Protein AF-A0A3M6TD81-F1 (afdb_monomer_lite)

Sequence (176 aa):
MEEHADAKWNLPGWRIEQKYSTDVLIGNWNEERRVFGRGDSHFGSTHRVDFKNYGKFLPDVTTRRKALQQHNVRPPTNYGLLKKLQQKWKNEAALEKLGTNVSTYNISFTQHPKELFTFQHHAIPKSLSCHFHPHNINKDLHLRGKQLSTAPEFPPTLAIPHNVPPNFPQSTILAI

Secondary structure (DSSP, 8-state):
-----SGGGGS-----PPP--TTS-STTHHHHH------------HHHHH----TT-PPPHHHHHHHHHHHHHSSTT--SHHHHHHHHHHHHHHHHTT-TT--HHHHH-----GGGS----PPPPGGG-TTS-SS--TT-TTTTT----PPPSS---PPPPTT--TT--GGGTT--

Organism: Pocillopora damicornis (NCBI:txid46731)

Structure (mmCIF, N/CA/C/O backbone):
data_AF-A0A3M6TD81-F1
#
_entry.id   AF-A0A3M6TD81-F1
#
loop_
_atom_site.group_PDB
_atom_site.id
_atom_site.type_symbol
_atom_site.label_atom_id
_atom_site.label_alt_id
_atom_site.label_comp_id
_atom_site.label_asym_id
_atom_site.label_entity_id
_atom_site.label_seq_id
_atom_site.pdbx_PDB_ins_code
_atom_site.Cartn_x
_atom_site.Cartn_y
_atom_site.Cartn_z
_atom_site.occupancy
_atom_site.B_iso_or_equiv
_atom_site.auth_seq_id
_atom_site.auth_comp_id
_atom_site.auth_asym_id
_atom_site.auth_atom_id
_atom_site.pdbx_PDB_model_num
ATOM 1 N N . MET A 1 1 ? 73.661 -4.216 -5.354 1.00 43.03 1 MET A N 1
ATOM 2 C CA . MET A 1 1 ? 73.334 -4.217 -6.792 1.00 43.03 1 MET A CA 1
ATOM 3 C C . MET A 1 1 ? 71.877 -4.626 -6.852 1.00 43.03 1 MET A C 1
ATOM 5 O O . MET A 1 1 ? 71.579 -5.799 -6.701 1.00 43.03 1 MET A O 1
ATOM 9 N N . GLU A 1 2 ? 70.991 -3.638 -6.801 1.00 54.28 2 GLU A N 1
ATOM 10 C CA . GLU A 1 2 ? 69.562 -3.843 -6.553 1.00 54.28 2 GLU A CA 1
ATOM 11 C C . GLU A 1 2 ? 68.878 -4.077 -7.906 1.00 54.28 2 GLU A C 1
ATOM 13 O O . GLU A 1 2 ? 68.859 -3.194 -8.764 1.00 54.28 2 GLU A O 1
ATOM 18 N N . GLU A 1 3 ? 68.446 -5.315 -8.152 1.00 59.91 3 GLU A N 1
ATOM 19 C CA . GLU A 1 3 ? 67.759 -5.707 -9.383 1.00 59.91 3 GLU A CA 1
ATOM 20 C C . GLU A 1 3 ? 66.364 -5.076 -9.427 1.00 59.91 3 GLU A C 1
ATOM 22 O O . GLU A 1 3 ? 65.426 -5.526 -8.774 1.00 59.91 3 GLU A O 1
ATOM 27 N N . HIS A 1 4 ? 66.203 -4.043 -10.249 1.00 61.12 4 HIS A N 1
ATOM 28 C CA . HIS A 1 4 ? 64.892 -3.525 -10.628 1.00 61.12 4 HIS A CA 1
ATOM 29 C C . HIS A 1 4 ? 64.323 -4.331 -11.807 1.00 61.12 4 HIS A C 1
ATOM 31 O O . HIS A 1 4 ? 64.249 -3.833 -12.931 1.00 61.12 4 HIS A O 1
ATOM 37 N N . ALA A 1 5 ? 63.919 -5.581 -11.566 1.00 58.31 5 ALA A N 1
ATOM 38 C CA . ALA A 1 5 ? 63.322 -6.440 -12.598 1.00 58.31 5 ALA A CA 1
ATOM 39 C C . ALA A 1 5 ? 61.890 -6.011 -13.004 1.00 58.31 5 ALA A C 1
ATOM 41 O O . ALA A 1 5 ? 61.429 -6.325 -14.102 1.00 58.31 5 ALA A O 1
ATOM 42 N N . ASP A 1 6 ? 61.208 -5.219 -12.168 1.00 60.41 6 ASP A N 1
ATOM 43 C CA . ASP A 1 6 ? 59.752 -5.040 -12.272 1.00 60.41 6 ASP A CA 1
ATOM 44 C C . ASP A 1 6 ? 59.298 -3.667 -12.795 1.00 60.41 6 ASP A C 1
ATOM 46 O O . ASP A 1 6 ? 58.109 -3.447 -13.037 1.00 60.41 6 ASP A O 1
ATOM 50 N N . ALA A 1 7 ? 60.226 -2.739 -13.053 1.00 60.03 7 ALA A N 1
ATOM 51 C CA . ALA A 1 7 ? 59.892 -1.403 -13.565 1.00 60.03 7 ALA A CA 1
ATOM 52 C C . ALA A 1 7 ? 59.297 -1.432 -14.988 1.00 60.03 7 ALA A C 1
ATOM 54 O O . ALA A 1 7 ? 58.550 -0.532 -15.374 1.00 60.03 7 ALA A O 1
ATOM 55 N N . LYS A 1 8 ? 59.579 -2.493 -15.757 1.00 59.75 8 LYS A N 1
ATOM 56 C CA . LYS A 1 8 ? 59.071 -2.710 -17.121 1.00 59.75 8 LYS A CA 1
ATOM 57 C C . LYS A 1 8 ? 57.542 -2.674 -17.200 1.00 59.75 8 LYS A C 1
ATOM 59 O O . LYS A 1 8 ? 56.999 -2.197 -18.193 1.00 59.75 8 LYS A O 1
ATOM 64 N N . TRP A 1 9 ? 56.853 -3.180 -16.179 1.00 59.38 9 TRP A N 1
ATOM 65 C CA . TRP A 1 9 ? 55.399 -3.358 -16.208 1.00 59.38 9 TRP A CA 1
ATOM 66 C C . TRP A 1 9 ? 54.613 -2.098 -15.822 1.00 59.38 9 TRP A C 1
ATOM 68 O O . TRP A 1 9 ? 53.411 -2.038 -16.073 1.00 59.38 9 TRP A O 1
ATOM 78 N N . ASN A 1 10 ? 55.292 -1.083 -15.276 1.00 65.62 10 ASN A N 1
ATOM 79 C CA . ASN A 1 10 ? 54.677 0.147 -14.767 1.00 65.62 10 ASN A CA 1
ATOM 80 C C . ASN A 1 10 ? 54.987 1.396 -15.614 1.00 65.62 10 ASN A C 1
ATOM 82 O O . ASN A 1 10 ? 54.567 2.497 -15.261 1.00 65.62 10 ASN A O 1
ATOM 86 N N . LEU A 1 11 ? 55.705 1.251 -16.731 1.00 68.81 11 LEU A N 1
ATOM 87 C CA . LEU A 1 11 ? 55.990 2.353 -17.652 1.00 68.81 11 LEU A CA 1
ATOM 88 C C . LEU A 1 11 ? 54.847 2.495 -18.675 1.00 68.81 11 LEU A C 1
ATOM 90 O O . LEU A 1 11 ? 54.435 1.490 -19.261 1.00 68.81 11 LEU A O 1
ATOM 94 N N . PRO A 1 12 ? 54.341 3.715 -18.947 1.00 61.88 12 PRO A N 1
ATOM 95 C CA . PRO A 1 12 ? 53.358 3.950 -20.001 1.00 61.88 12 PRO A CA 1
ATOM 96 C C . PRO A 1 12 ? 54.037 3.825 -21.376 1.00 61.88 12 PRO A C 1
ATOM 98 O O . PRO A 1 12 ? 54.408 4.811 -22.006 1.00 61.88 12 PRO A O 1
ATOM 101 N N . GLY A 1 13 ? 54.254 2.587 -21.818 1.00 62.34 13 GLY A N 1
ATOM 102 C CA . GLY A 1 13 ? 54.813 2.239 -23.122 1.00 62.34 13 GLY A CA 1
ATOM 103 C C . GLY A 1 13 ? 53.756 1.654 -24.055 1.00 62.34 13 GLY A C 1
ATOM 104 O O . GLY A 1 13 ? 52.758 1.080 -23.613 1.00 62.34 13 GLY A O 1
ATOM 105 N N . TRP A 1 14 ? 53.973 1.780 -25.365 1.00 61.53 14 TRP A N 1
ATOM 106 C CA . TRP A 1 14 ? 53.170 1.079 -26.367 1.00 61.53 14 TRP A CA 1
ATOM 107 C C . TRP A 1 14 ? 53.283 -0.432 -26.113 1.00 61.53 14 TRP A C 1
ATOM 109 O O . TRP A 1 14 ? 54.362 -1.004 -26.254 1.00 61.53 14 TRP A O 1
ATOM 119 N N . ARG A 1 15 ? 52.193 -1.088 -25.690 1.00 63.69 15 ARG A N 1
ATOM 120 C CA . ARG A 1 15 ? 52.176 -2.545 -25.494 1.00 63.69 15 ARG A CA 1
ATOM 121 C C . ARG A 1 15 ? 52.206 -3.234 -26.857 1.00 63.69 15 ARG A C 1
ATOM 123 O O . ARG A 1 15 ? 51.197 -3.275 -27.556 1.00 63.69 15 ARG A O 1
ATOM 130 N N . ILE A 1 16 ? 53.366 -3.760 -27.238 1.00 67.81 16 ILE A N 1
ATOM 131 C CA . ILE A 1 16 ? 53.567 -4.536 -28.471 1.00 67.81 16 ILE A CA 1
ATOM 132 C C . ILE A 1 16 ? 53.272 -6.012 -28.169 1.00 67.81 16 ILE A C 1
ATOM 134 O O . ILE A 1 16 ? 54.156 -6.864 -28.192 1.00 67.81 16 ILE A O 1
ATOM 138 N N . GLU A 1 17 ? 52.030 -6.313 -27.803 1.00 71.69 17 GLU A N 1
ATOM 139 C CA . GLU A 1 17 ? 51.575 -7.695 -27.650 1.00 71.69 17 GLU A CA 1
ATOM 140 C C . GLU A 1 17 ? 51.020 -8.194 -28.990 1.00 71.69 17 GLU A C 1
ATOM 142 O O . GLU A 1 17 ? 50.341 -7.460 -29.714 1.00 71.69 17 GLU A O 1
ATOM 147 N N . GLN A 1 18 ? 51.328 -9.443 -29.342 1.00 78.94 18 GLN A N 1
ATOM 148 C CA . GLN A 1 18 ? 50.742 -10.087 -30.515 1.00 78.94 18 GLN A CA 1
ATOM 149 C C . GLN A 1 18 ? 49.232 -10.228 -30.296 1.00 78.94 18 GLN A C 1
ATOM 151 O O . GLN A 1 18 ? 48.796 -10.842 -29.324 1.00 78.94 18 GLN A O 1
ATOM 156 N N . LYS A 1 19 ? 48.435 -9.646 -31.196 1.00 79.19 19 LYS A N 1
ATOM 157 C CA . LYS A 1 19 ? 46.977 -9.791 -31.187 1.00 79.19 19 LYS A CA 1
ATOM 158 C C . LYS A 1 19 ? 46.588 -11.018 -31.997 1.00 79.19 19 LYS A C 1
ATOM 160 O O . LYS A 1 19 ? 47.028 -11.176 -33.134 1.00 79.19 19 LYS A O 1
ATOM 165 N N . TYR A 1 20 ? 45.745 -11.852 -31.410 1.00 83.12 20 TYR A N 1
ATOM 166 C CA . TYR A 1 20 ? 45.228 -13.069 -32.024 1.00 83.12 20 TYR A CA 1
ATOM 167 C C . TYR A 1 20 ? 43.729 -12.915 -32.320 1.00 83.12 20 TYR A C 1
ATOM 169 O O . TYR A 1 20 ? 43.077 -12.031 -31.769 1.00 83.12 20 TYR A O 1
ATOM 177 N N . SER A 1 21 ? 43.185 -13.748 -33.213 1.00 83.25 21 SER A N 1
ATOM 178 C CA . SER A 1 21 ? 41.730 -13.822 -33.433 1.00 83.25 21 SER A CA 1
ATOM 179 C C . SER A 1 21 ? 41.022 -14.300 -32.161 1.00 83.25 21 SER A C 1
ATOM 181 O O . SER A 1 21 ? 41.587 -15.104 -31.421 1.00 83.25 21 SER A O 1
ATOM 183 N N . THR A 1 22 ? 39.764 -13.897 -31.953 1.00 81.56 22 THR A N 1
ATOM 184 C CA . THR A 1 22 ? 38.920 -14.369 -30.836 1.00 81.56 22 THR A CA 1
ATOM 185 C C . THR A 1 22 ? 38.646 -15.876 -30.881 1.00 81.56 22 THR A C 1
ATOM 187 O O . THR A 1 22 ? 38.198 -16.456 -29.890 1.00 81.56 22 THR A O 1
ATOM 190 N N . ASP A 1 23 ? 38.936 -16.526 -32.013 1.00 85.00 23 ASP A N 1
ATOM 191 C CA . ASP A 1 23 ? 38.901 -17.983 -32.170 1.00 85.00 23 ASP A CA 1
ATOM 192 C C . ASP A 1 23 ? 40.069 -18.712 -31.523 1.00 85.00 23 ASP A C 1
ATOM 194 O O . ASP A 1 23 ? 39.959 -19.892 -31.183 1.00 85.00 23 ASP A O 1
ATOM 198 N N . VAL A 1 24 ? 41.169 -18.003 -31.300 1.00 87.50 24 VAL A N 1
ATOM 199 C CA . VAL A 1 24 ? 42.332 -18.533 -30.607 1.00 87.50 24 VAL A CA 1
ATOM 200 C C . VAL A 1 24 ? 42.106 -18.354 -29.109 1.00 87.50 24 VAL A C 1
ATOM 202 O O . VAL A 1 24 ? 41.902 -17.242 -28.630 1.00 87.50 24 VAL A O 1
ATOM 205 N N . LEU A 1 25 ? 42.150 -19.455 -28.356 1.00 87.44 25 LEU A N 1
ATOM 206 C CA . LEU A 1 25 ? 41.851 -19.491 -26.918 1.00 87.44 25 LEU A CA 1
ATOM 207 C C . LEU A 1 25 ? 43.015 -18.953 -26.063 1.00 87.44 25 LEU A C 1
ATOM 209 O O . LEU A 1 25 ? 43.489 -19.616 -25.141 1.00 87.44 25 LEU A O 1
ATOM 213 N N . ILE A 1 26 ? 43.514 -17.767 -26.403 1.00 83.81 26 ILE A N 1
ATOM 214 C CA . ILE A 1 26 ? 44.668 -17.111 -25.785 1.00 83.81 26 ILE A CA 1
ATOM 215 C C . ILE A 1 26 ? 44.260 -15.695 -25.370 1.00 83.81 26 ILE A C 1
ATOM 217 O O . ILE A 1 26 ? 43.490 -15.030 -26.059 1.00 83.81 26 ILE A O 1
ATOM 221 N N . GLY A 1 27 ? 44.770 -15.223 -24.232 1.00 84.81 27 GLY A N 1
ATOM 222 C CA . GLY A 1 27 ? 44.451 -13.888 -23.724 1.00 84.81 27 GLY A CA 1
ATOM 223 C C . GLY A 1 27 ? 42.976 -13.751 -23.336 1.00 84.81 27 GLY A C 1
ATOM 224 O O . GLY A 1 27 ? 42.404 -14.664 -22.740 1.00 84.81 27 GLY A O 1
ATOM 225 N N . ASN A 1 28 ? 42.356 -12.617 -23.680 1.00 83.44 28 ASN A N 1
ATOM 226 C CA . ASN A 1 28 ? 41.002 -12.256 -23.241 1.00 83.44 28 ASN A CA 1
ATOM 227 C C . ASN A 1 28 ? 39.862 -12.781 -24.145 1.00 83.44 28 ASN A C 1
ATOM 229 O O . ASN A 1 28 ? 38.763 -12.223 -24.180 1.00 83.44 28 ASN A O 1
ATOM 233 N N . TRP A 1 29 ? 40.113 -13.866 -24.884 1.00 86.25 29 TRP A N 1
ATOM 234 C CA . TRP A 1 29 ? 39.229 -14.390 -25.935 1.00 86.25 29 TRP A CA 1
ATOM 235 C C . TRP A 1 29 ? 37.765 -14.593 -25.495 1.00 86.25 29 TRP A C 1
ATOM 237 O O . TRP A 1 29 ? 36.833 -14.374 -26.270 1.00 86.25 29 TRP A O 1
ATOM 247 N N . ASN A 1 30 ? 37.537 -15.015 -24.246 1.00 82.31 30 ASN A N 1
ATOM 248 C CA . ASN A 1 30 ? 36.199 -15.303 -23.727 1.00 82.31 30 ASN A CA 1
ATOM 249 C C . ASN A 1 30 ? 35.403 -14.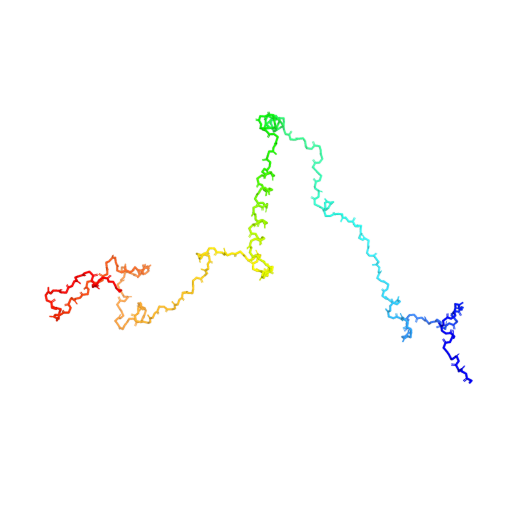023 -23.425 1.00 82.31 30 ASN A C 1
ATOM 251 O O . ASN A 1 30 ? 34.196 -13.993 -23.655 1.00 82.31 30 ASN A O 1
ATOM 255 N N . GLU A 1 31 ? 36.045 -12.961 -22.933 1.00 81.62 31 GLU A N 1
ATOM 256 C CA . GLU A 1 31 ? 35.366 -11.678 -22.706 1.00 81.62 31 GLU A CA 1
ATOM 257 C C . GLU A 1 31 ? 35.109 -10.943 -24.022 1.00 81.62 31 GLU A C 1
ATOM 259 O O . GLU A 1 31 ? 34.022 -10.400 -24.211 1.00 81.62 31 GLU A O 1
ATOM 264 N N . GLU A 1 32 ? 36.051 -11.002 -24.968 1.00 82.38 32 GLU A N 1
ATOM 265 C CA . GLU A 1 32 ? 35.902 -10.402 -26.303 1.00 82.38 32 GLU A CA 1
ATOM 266 C C . GLU A 1 32 ? 34.736 -11.011 -27.100 1.00 82.38 32 GLU A C 1
ATOM 268 O O . GLU A 1 32 ? 34.114 -10.336 -27.918 1.00 82.38 32 GLU A O 1
ATOM 273 N N . ARG A 1 33 ? 34.379 -12.272 -26.826 1.00 84.00 33 ARG A N 1
ATOM 274 C CA . ARG A 1 33 ? 33.177 -12.919 -27.380 1.00 84.00 33 ARG A CA 1
ATOM 275 C C . ARG A 1 33 ? 31.893 -12.564 -26.635 1.00 84.00 33 ARG A C 1
ATOM 277 O O . ARG A 1 33 ? 30.808 -12.657 -27.202 1.00 84.00 33 ARG A O 1
ATOM 284 N N . ARG A 1 34 ? 31.994 -12.146 -25.373 1.00 78.69 34 ARG A N 1
ATOM 285 C CA . ARG A 1 34 ? 30.865 -11.757 -24.513 1.00 78.69 34 ARG A CA 1
ATOM 286 C C . ARG A 1 34 ? 30.520 -10.275 -24.654 1.00 78.69 34 ARG A C 1
ATOM 288 O O . ARG A 1 34 ? 30.100 -9.639 -23.688 1.00 78.69 34 ARG A O 1
ATOM 295 N N . VAL A 1 35 ? 30.642 -9.713 -25.858 1.00 73.31 35 VAL A N 1
ATOM 296 C CA . VAL A 1 35 ? 30.063 -8.400 -26.158 1.00 73.31 35 VAL A CA 1
ATOM 297 C C . VAL A 1 35 ? 28.549 -8.574 -26.188 1.00 73.31 35 VAL A C 1
ATOM 299 O O . VAL A 1 35 ? 27.945 -8.883 -27.213 1.00 73.31 35 VAL A O 1
ATOM 302 N N . PHE A 1 36 ? 27.927 -8.434 -25.021 1.00 70.06 36 PHE A N 1
ATOM 303 C CA . PHE A 1 36 ? 26.480 -8.427 -24.908 1.00 70.06 36 PHE A CA 1
ATOM 304 C C . PHE A 1 36 ? 25.956 -7.270 -25.753 1.00 70.06 36 PHE A C 1
ATOM 306 O O . PHE A 1 36 ? 26.287 -6.107 -25.505 1.00 70.06 36 PHE A O 1
ATOM 313 N N . GLY A 1 37 ? 25.133 -7.581 -26.755 1.00 72.94 37 GLY A N 1
ATOM 314 C CA . GLY A 1 37 ? 24.335 -6.560 -27.413 1.00 72.94 37 GLY A CA 1
ATOM 315 C C . GLY A 1 37 ? 23.526 -5.865 -26.328 1.00 72.94 37 GLY A C 1
ATOM 316 O O . GLY A 1 37 ? 22.683 -6.497 -25.690 1.00 72.94 37 GLY A O 1
ATOM 317 N N . ARG A 1 38 ? 23.821 -4.588 -26.055 1.00 70.69 38 ARG A N 1
ATOM 318 C CA . ARG A 1 38 ? 22.948 -3.785 -25.200 1.00 70.69 38 ARG A CA 1
ATOM 319 C C . ARG A 1 38 ? 21.580 -3.826 -25.866 1.00 70.69 38 ARG A C 1
ATOM 321 O O . ARG A 1 38 ? 21.446 -3.364 -26.995 1.00 70.69 38 ARG A O 1
ATOM 328 N N . GLY A 1 39 ? 20.614 -4.467 -25.211 1.00 69.06 39 GLY A N 1
ATOM 329 C CA . GLY A 1 39 ? 19.256 -4.538 -25.729 1.00 69.06 39 GLY A CA 1
ATOM 330 C C . GLY A 1 39 ? 18.729 -3.128 -25.974 1.00 69.06 39 GLY A C 1
ATOM 331 O O . GLY A 1 39 ? 19.115 -2.192 -25.272 1.00 69.06 39 GLY A O 1
ATOM 332 N N . ASP A 1 40 ? 17.832 -2.977 -26.945 1.00 71.12 40 ASP A N 1
ATOM 333 C CA . ASP A 1 40 ? 17.131 -1.716 -27.216 1.00 71.12 40 ASP A CA 1
ATOM 334 C C . ASP A 1 40 ? 16.061 -1.436 -26.138 1.00 71.12 40 ASP A C 1
ATOM 336 O O . ASP A 1 40 ? 14.889 -1.170 -26.406 1.00 71.12 40 ASP A O 1
ATOM 340 N N . SER A 1 41 ? 16.434 -1.583 -24.862 1.00 67.94 41 SER A N 1
ATOM 341 C CA . SER A 1 41 ? 15.549 -1.273 -23.752 1.00 67.94 41 SER A CA 1
ATOM 342 C C . SER A 1 41 ? 15.537 0.237 -23.562 1.00 67.94 41 SER A C 1
ATOM 344 O O . SER A 1 41 ? 16.382 0.810 -22.872 1.00 67.94 41 SER A O 1
ATOM 346 N N . HIS A 1 42 ? 14.552 0.893 -24.162 1.00 69.62 42 HIS A N 1
ATOM 347 C CA . HIS A 1 42 ? 14.221 2.264 -23.815 1.00 69.62 42 HIS A CA 1
ATOM 348 C C . HIS A 1 42 ? 13.768 2.305 -22.353 1.00 69.62 42 HIS A C 1
ATOM 350 O O . HIS A 1 42 ? 12.646 1.900 -22.043 1.00 69.62 42 HIS A O 1
ATOM 356 N N . PHE A 1 43 ? 14.636 2.787 -21.458 1.00 70.56 43 PHE A N 1
ATOM 357 C CA . PHE A 1 43 ? 14.352 2.952 -20.032 1.00 70.56 43 PHE A CA 1
ATOM 358 C C . PHE A 1 43 ? 13.036 3.723 -19.841 1.00 70.56 43 PHE A C 1
ATOM 360 O O . PHE A 1 43 ? 12.955 4.940 -20.006 1.00 70.56 43 PHE A O 1
ATOM 367 N N . GLY A 1 44 ? 11.952 3.001 -19.568 1.00 73.44 44 GLY A N 1
ATOM 368 C CA . GLY A 1 44 ? 10.674 3.575 -19.178 1.00 73.44 44 GLY A CA 1
ATOM 369 C C . GLY A 1 44 ? 10.605 3.656 -17.667 1.00 73.44 44 GLY A C 1
ATOM 370 O O . GLY A 1 44 ? 10.959 2.699 -16.986 1.00 73.44 44 GLY A O 1
ATOM 371 N N . SER A 1 45 ? 10.129 4.779 -17.130 1.00 83.06 45 SER A N 1
ATOM 372 C CA . SER A 1 45 ? 9.665 4.780 -15.747 1.00 83.06 45 SER A CA 1
ATOM 373 C C . SER A 1 45 ? 8.465 3.840 -15.625 1.00 83.06 45 SER A C 1
ATOM 375 O O . SER A 1 45 ? 7.681 3.704 -16.568 1.00 83.06 45 SER A O 1
ATOM 377 N N . THR A 1 46 ? 8.288 3.225 -14.457 1.00 81.50 46 THR A N 1
ATOM 378 C CA . THR A 1 46 ? 7.080 2.444 -14.137 1.00 81.50 46 THR A CA 1
ATOM 379 C C . THR A 1 46 ? 5.818 3.264 -14.396 1.00 81.50 46 THR A C 1
ATOM 381 O O . THR A 1 46 ? 4.902 2.797 -15.059 1.00 81.50 46 THR A O 1
ATOM 384 N N . HIS A 1 47 ? 5.850 4.555 -14.052 1.00 84.06 47 HIS A N 1
ATOM 385 C CA . HIS A 1 47 ? 4.787 5.504 -14.377 1.00 84.06 47 HIS A CA 1
ATOM 386 C C . HIS A 1 47 ? 4.420 5.532 -15.868 1.00 84.06 47 HIS A C 1
ATOM 388 O O . HIS A 1 47 ? 3.242 5.606 -16.192 1.00 84.06 47 HIS A O 1
ATOM 394 N N . ARG A 1 48 ? 5.392 5.456 -16.788 1.00 80.06 48 ARG A N 1
ATOM 395 C CA . ARG A 1 48 ? 5.119 5.461 -18.235 1.00 80.06 48 ARG A CA 1
ATOM 396 C C . ARG A 1 48 ? 4.446 4.171 -18.710 1.00 80.06 48 ARG A C 1
ATOM 398 O O . ARG A 1 48 ? 3.695 4.222 -19.678 1.00 80.06 48 ARG A O 1
ATOM 405 N N . VAL A 1 49 ? 4.722 3.046 -18.053 1.00 80.38 49 VAL A N 1
ATOM 406 C CA . VAL A 1 49 ? 4.086 1.748 -18.335 1.00 80.38 49 VAL A CA 1
ATOM 407 C C . VAL A 1 49 ? 2.666 1.709 -17.764 1.00 80.38 49 VAL A C 1
ATOM 409 O O . VAL A 1 49 ? 1.745 1.253 -18.437 1.00 80.38 49 VAL A O 1
ATOM 412 N N . ASP A 1 50 ? 2.481 2.244 -16.556 1.00 86.25 50 ASP A N 1
ATOM 413 C CA . ASP A 1 50 ? 1.207 2.210 -15.832 1.00 86.25 50 ASP A CA 1
ATOM 414 C C . ASP A 1 50 ? 0.223 3.298 -16.293 1.00 86.25 50 ASP A C 1
ATOM 416 O O . ASP A 1 50 ? -0.996 3.173 -16.129 1.00 86.25 50 ASP A O 1
ATOM 420 N N . PHE A 1 51 ? 0.729 4.399 -16.855 1.00 86.44 51 PHE A N 1
ATOM 421 C CA . PHE A 1 51 ? -0.097 5.524 -17.271 1.00 86.44 51 PHE A CA 1
ATOM 422 C C . PHE A 1 51 ? -0.941 5.177 -18.499 1.00 86.44 51 PHE A C 1
ATOM 424 O O . PHE A 1 51 ? -0.452 5.045 -19.621 1.00 86.44 51 PHE A O 1
ATOM 431 N N . LYS A 1 52 ? -2.258 5.121 -18.295 1.00 84.19 52 LYS A N 1
ATOM 432 C CA . LYS A 1 52 ? -3.240 4.965 -19.366 1.00 84.19 52 LYS A CA 1
ATOM 433 C C . LYS A 1 52 ? -3.822 6.330 -19.727 1.00 84.19 52 LYS A C 1
ATOM 435 O O . LYS A 1 52 ? -4.540 6.935 -18.935 1.00 84.19 52 LYS A O 1
ATOM 440 N N . ASN A 1 53 ? -3.498 6.829 -20.920 1.00 82.69 53 ASN A N 1
ATOM 441 C CA . ASN A 1 53 ? -4.021 8.107 -21.398 1.00 82.69 53 ASN A CA 1
ATOM 442 C C . ASN A 1 53 ? -5.491 7.956 -21.823 1.00 82.69 53 ASN A C 1
ATOM 444 O O . ASN A 1 53 ? -5.782 7.338 -22.844 1.00 82.69 53 ASN A O 1
ATOM 448 N N . TYR A 1 54 ? -6.412 8.549 -21.065 1.00 81.31 54 TYR A N 1
ATOM 449 C CA . TYR A 1 54 ? -7.847 8.560 -21.380 1.00 81.31 54 TYR A CA 1
ATOM 450 C C . TYR A 1 54 ? -8.263 9.726 -22.303 1.00 81.31 54 TYR A C 1
ATOM 452 O O . TYR A 1 54 ? -9.453 9.957 -22.526 1.00 81.31 54 TYR A O 1
ATOM 460 N N . GLY A 1 55 ? -7.300 10.468 -22.862 1.00 84.50 55 GLY A N 1
ATOM 461 C CA . GLY A 1 55 ? -7.544 11.550 -23.813 1.00 84.50 55 GLY A CA 1
ATOM 462 C C . GLY A 1 55 ? -8.316 12.720 -23.197 1.00 84.50 55 GLY A C 1
ATOM 463 O O . GLY A 1 55 ? -8.054 13.134 -22.071 1.00 84.50 55 GLY A O 1
ATOM 464 N N . LYS A 1 56 ? -9.288 13.265 -23.940 1.00 79.44 56 LYS A N 1
ATOM 465 C CA . LYS A 1 56 ? -10.144 14.387 -23.505 1.00 79.44 56 LYS A CA 1
ATOM 466 C C . LYS A 1 56 ? -11.380 13.916 -22.724 1.00 79.44 56 LYS A C 1
ATOM 468 O O . LYS A 1 56 ? -12.448 14.512 -22.859 1.00 79.44 56 LYS A O 1
ATOM 473 N N . PHE A 1 57 ? -11.275 12.837 -21.946 1.00 78.88 57 PHE A N 1
ATOM 474 C CA . PHE A 1 57 ? -12.378 12.419 -21.084 1.00 78.88 57 PHE A CA 1
ATOM 475 C C . PHE A 1 57 ? -12.541 13.429 -19.946 1.00 78.88 57 PHE A C 1
ATOM 477 O O . PHE A 1 57 ? -11.827 13.403 -18.944 1.00 78.88 57 PHE A O 1
ATOM 484 N N . LEU A 1 58 ? -13.483 14.351 -20.120 1.00 77.44 58 LEU A N 1
ATOM 485 C CA . LEU A 1 58 ? -13.940 15.200 -19.037 1.00 77.44 58 LEU A CA 1
ATOM 486 C C . LEU A 1 58 ? -15.017 14.426 -18.268 1.00 77.44 58 LEU A C 1
ATOM 488 O O . LEU A 1 58 ? -15.978 13.970 -18.889 1.00 77.44 58 LEU A O 1
ATOM 492 N N . PRO A 1 59 ? -14.909 14.295 -16.933 1.00 79.81 59 PRO A N 1
ATOM 493 C CA . PRO A 1 59 ? -16.004 13.747 -16.144 1.00 79.81 59 PRO A CA 1
ATOM 494 C C . PRO A 1 59 ? -17.259 14.593 -16.382 1.00 79.81 59 PRO A C 1
ATOM 496 O O . PRO A 1 59 ? -17.150 15.812 -16.561 1.00 79.81 59 PRO A O 1
ATOM 499 N N . ASP A 1 60 ? -18.433 13.960 -16.382 1.00 86.94 60 ASP A N 1
ATOM 500 C CA . ASP A 1 60 ? -19.715 14.631 -16.630 1.00 86.94 60 ASP A CA 1
ATOM 501 C C . ASP A 1 60 ? -19.907 15.878 -15.736 1.00 86.94 60 ASP A C 1
ATOM 503 O O . ASP A 1 60 ? -19.361 15.981 -14.631 1.00 86.94 60 ASP A O 1
ATOM 507 N N . VAL A 1 61 ? -20.682 16.853 -16.221 1.00 84.25 61 VAL A N 1
ATOM 508 C CA . VAL A 1 61 ? -20.988 18.118 -15.536 1.00 84.25 61 VAL A CA 1
ATOM 509 C C . VAL A 1 61 ? -21.512 17.860 -14.123 1.00 84.25 61 VAL A C 1
ATOM 511 O O . VAL A 1 61 ? -21.125 18.566 -13.188 1.00 84.25 61 VAL A O 1
ATOM 514 N N . THR A 1 62 ? -22.333 16.821 -13.945 1.00 87.75 62 THR A N 1
ATOM 515 C CA . THR A 1 62 ? -22.864 16.424 -12.634 1.00 87.75 62 THR A CA 1
ATOM 516 C C . THR A 1 62 ? -21.753 15.993 -11.672 1.00 87.75 62 THR A C 1
ATOM 518 O O . THR A 1 62 ? -21.689 16.485 -10.542 1.00 87.75 62 THR A O 1
ATOM 521 N N . THR A 1 63 ? -20.829 15.148 -12.128 1.00 84.94 63 THR A N 1
ATOM 522 C CA . THR A 1 63 ? -19.649 14.695 -11.377 1.00 84.94 63 THR A CA 1
ATOM 523 C C . THR A 1 63 ? -18.754 15.867 -10.991 1.00 84.94 63 THR A C 1
ATOM 525 O O . THR A 1 63 ? -18.337 15.980 -9.837 1.00 84.94 63 THR A O 1
ATOM 528 N N . ARG A 1 64 ? -18.519 16.794 -11.924 1.00 83.31 64 ARG A N 1
ATOM 529 C CA . ARG A 1 64 ? -17.686 17.986 -11.703 1.00 83.31 64 ARG A CA 1
ATOM 530 C C . ARG A 1 64 ? -18.294 18.921 -10.657 1.00 83.31 64 ARG A C 1
ATOM 532 O O . ARG A 1 64 ? -17.596 19.382 -9.757 1.00 83.31 64 ARG A O 1
ATOM 539 N N . ARG A 1 65 ? -19.610 19.153 -10.731 1.00 83.25 65 ARG A N 1
ATOM 540 C CA . ARG A 1 65 ? -20.350 19.995 -9.778 1.00 83.25 65 ARG A CA 1
ATOM 541 C C . ARG A 1 65 ? -20.379 19.377 -8.382 1.00 83.25 65 ARG A C 1
ATOM 543 O O . ARG A 1 65 ? -20.160 20.092 -7.410 1.00 83.25 65 ARG A O 1
ATOM 550 N N . LYS A 1 66 ? -20.575 18.056 -8.285 1.00 81.06 66 LYS A N 1
ATOM 551 C CA . LYS A 1 66 ? -20.477 17.314 -7.018 1.00 81.06 66 LYS A CA 1
ATOM 552 C C . LYS A 1 66 ? -19.074 17.416 -6.420 1.00 81.06 66 LYS A C 1
ATOM 554 O O . LYS A 1 66 ? -18.962 17.711 -5.239 1.00 81.06 66 LYS A O 1
ATOM 559 N N . ALA A 1 67 ? -18.016 17.235 -7.212 1.00 76.81 67 ALA A N 1
ATOM 560 C CA . ALA A 1 67 ? -16.637 17.370 -6.737 1.00 76.81 67 ALA A CA 1
ATOM 561 C C . ALA A 1 67 ? -16.336 18.790 -6.224 1.00 76.81 67 ALA A C 1
ATOM 563 O O . ALA A 1 67 ? -15.753 18.940 -5.154 1.00 76.81 67 ALA A O 1
ATOM 564 N N . LEU A 1 68 ? -16.802 19.825 -6.932 1.00 77.50 68 LEU A N 1
ATOM 565 C CA . LEU A 1 68 ? -16.651 21.223 -6.519 1.00 77.50 68 LEU A CA 1
ATOM 566 C C . LEU A 1 68 ? -17.435 21.537 -5.233 1.00 77.50 68 LEU A C 1
ATOM 568 O O . LEU A 1 68 ? -16.921 22.198 -4.339 1.00 77.50 68 LEU A O 1
ATOM 572 N N . GLN A 1 69 ? -18.666 21.032 -5.108 1.00 74.00 69 GLN A N 1
ATOM 573 C CA . GLN A 1 69 ? -19.456 21.153 -3.878 1.00 74.00 69 GLN A CA 1
ATOM 574 C C . GLN A 1 69 ? -18.782 20.422 -2.714 1.00 74.00 69 GLN A C 1
ATOM 576 O O . GLN A 1 69 ? -18.686 20.976 -1.628 1.00 74.00 69 GLN A O 1
ATOM 581 N N . GLN A 1 70 ? -18.255 19.216 -2.935 1.00 64.00 70 GLN A N 1
ATOM 582 C CA . GLN A 1 70 ? -17.485 18.488 -1.923 1.00 64.00 70 GLN A CA 1
ATOM 583 C C . GLN A 1 70 ? -16.228 19.259 -1.506 1.00 64.00 70 GLN A C 1
ATOM 585 O O . GLN A 1 70 ? -15.935 19.312 -0.319 1.00 64.00 70 GLN A O 1
ATOM 590 N N . HIS A 1 71 ? -15.523 19.880 -2.452 1.00 66.06 71 HIS A N 1
ATOM 591 C CA . HIS A 1 71 ? -14.336 20.694 -2.193 1.00 66.06 71 HIS A CA 1
ATOM 592 C C . HIS A 1 71 ? -14.653 21.981 -1.417 1.00 66.06 71 HIS A C 1
ATOM 594 O O . HIS A 1 71 ? -13.912 22.344 -0.513 1.00 66.06 71 HIS A O 1
ATOM 600 N N . ASN A 1 72 ? -15.752 22.660 -1.752 1.00 63.34 72 ASN A N 1
ATOM 601 C CA . ASN A 1 72 ? -16.107 23.949 -1.154 1.00 63.34 72 ASN A CA 1
ATOM 602 C C . ASN A 1 72 ? -16.867 23.810 0.176 1.00 63.34 72 ASN A C 1
ATOM 604 O O . ASN A 1 72 ? -16.842 24.729 0.987 1.00 63.34 72 ASN A O 1
ATOM 608 N N . VAL A 1 73 ? -17.563 22.688 0.395 1.00 65.12 73 VAL A N 1
ATOM 609 C CA . VAL A 1 73 ? -18.343 22.424 1.619 1.00 65.12 73 VAL A CA 1
ATOM 610 C C . VAL A 1 73 ? -17.523 21.659 2.662 1.00 65.12 73 VAL A C 1
ATOM 612 O O . VAL A 1 73 ? -17.783 21.793 3.857 1.00 65.12 73 VAL A O 1
ATOM 615 N N . ARG A 1 74 ? -16.522 20.863 2.259 1.00 56.75 74 ARG A N 1
ATOM 616 C CA . ARG A 1 74 ? -15.612 20.219 3.218 1.00 56.75 74 ARG A CA 1
ATOM 617 C C . ARG A 1 74 ? -14.409 21.121 3.502 1.00 56.75 74 ARG A C 1
ATOM 619 O O . ARG A 1 74 ? -13.870 21.713 2.573 1.00 56.75 74 ARG A O 1
ATOM 626 N N . PRO A 1 75 ? -13.924 21.173 4.757 1.00 62.94 75 PRO A N 1
ATOM 627 C CA . PRO A 1 75 ? -12.605 21.725 5.036 1.00 62.94 75 PRO A CA 1
ATOM 628 C C . PRO A 1 75 ? -11.566 21.045 4.126 1.00 62.94 75 PRO A C 1
ATOM 630 O O . PRO A 1 75 ? -11.739 19.850 3.840 1.00 62.94 75 PRO A O 1
ATOM 633 N N . PRO A 1 76 ? -10.520 21.776 3.679 1.00 60.31 76 PRO A N 1
ATOM 634 C CA . PRO A 1 76 ? -9.547 21.320 2.685 1.00 60.31 76 PRO A CA 1
ATOM 635 C C . PRO A 1 76 ? -9.170 19.880 2.976 1.00 60.31 76 PRO A C 1
ATOM 637 O O . PRO A 1 76 ? -8.747 19.581 4.094 1.00 60.31 76 PRO A O 1
ATOM 640 N N . THR A 1 77 ? -9.460 19.006 2.005 1.00 60.25 77 THR A N 1
ATOM 641 C CA . THR A 1 77 ? -9.599 17.553 2.161 1.00 60.25 77 THR A CA 1
ATOM 642 C C . THR A 1 77 ? -8.593 17.017 3.159 1.00 60.25 77 THR A C 1
ATOM 644 O O . THR A 1 77 ? -7.431 16.767 2.841 1.00 60.25 77 THR A O 1
ATOM 647 N N . ASN A 1 78 ? -9.048 16.868 4.400 1.00 60.41 78 ASN A N 1
ATOM 648 C CA . ASN A 1 78 ? -8.258 16.264 5.445 1.00 60.41 78 ASN A CA 1
ATOM 649 C C . ASN A 1 78 ? -8.235 14.775 5.111 1.00 60.41 78 ASN A C 1
ATOM 651 O O . ASN A 1 78 ? -9.060 14.014 5.616 1.00 60.41 78 ASN A O 1
ATOM 655 N N . TYR A 1 79 ? -7.301 14.355 4.249 1.00 70.75 79 TYR A N 1
ATOM 656 C CA . TYR A 1 79 ? -7.001 12.957 3.895 1.00 70.75 79 TYR A CA 1
ATOM 657 C C . TYR A 1 79 ? -6.553 12.122 5.116 1.00 70.75 79 TYR A C 1
ATOM 659 O O . TYR A 1 79 ? -5.881 11.098 4.993 1.00 70.75 79 TYR A O 1
ATOM 667 N N . GLY A 1 80 ? -6.849 12.601 6.325 1.00 77.25 80 GLY A N 1
ATOM 668 C CA . GLY A 1 80 ? -6.354 12.096 7.580 1.00 77.25 80 GLY A CA 1
ATOM 669 C C . GLY A 1 80 ? -4.851 12.267 7.716 1.00 77.25 80 GLY A C 1
ATOM 670 O O . GLY A 1 80 ? -4.293 11.578 8.553 1.00 77.25 80 GLY A O 1
ATOM 671 N N . LEU A 1 81 ? -4.181 13.130 6.935 1.00 81.69 81 LEU A N 1
ATOM 672 C CA . LEU A 1 81 ? -2.717 13.269 6.984 1.00 81.69 81 LEU A CA 1
ATOM 673 C C . LEU A 1 81 ? -2.246 13.617 8.392 1.00 81.69 81 LEU A C 1
ATOM 675 O O . LEU A 1 81 ? -1.380 12.937 8.926 1.00 81.69 81 LEU A O 1
ATOM 679 N N . LEU A 1 82 ? -2.894 14.592 9.033 1.00 84.50 82 LEU A N 1
ATOM 680 C CA . LEU A 1 82 ? -2.606 14.956 10.418 1.00 84.50 82 LEU A CA 1
ATOM 681 C C . LEU A 1 82 ? -2.875 13.792 11.384 1.00 84.50 82 LEU A C 1
ATOM 683 O O . LEU A 1 82 ? -2.059 13.527 12.258 1.00 84.50 82 LEU A O 1
ATOM 687 N N . LYS A 1 83 ? -3.968 13.040 11.191 1.00 86.25 83 LYS A N 1
ATOM 688 C CA . LYS A 1 83 ? -4.291 11.866 12.022 1.00 86.25 83 LYS A CA 1
ATOM 689 C C . LYS A 1 83 ? -3.254 10.748 11.853 1.00 86.25 83 LYS A C 1
ATOM 691 O O . LYS A 1 83 ? -2.812 10.176 12.843 1.00 86.25 83 LYS A O 1
ATOM 696 N N . LYS A 1 84 ? -2.829 10.475 10.615 1.00 89.69 84 LYS A N 1
ATOM 697 C CA . LYS A 1 84 ? -1.779 9.504 10.275 1.00 89.69 84 LYS A CA 1
ATOM 698 C C . LYS A 1 84 ? -0.429 9.924 10.851 1.00 89.69 84 LYS A C 1
ATOM 700 O O . LYS A 1 84 ? 0.271 9.082 11.396 1.00 89.69 84 LYS A O 1
ATOM 705 N N . LEU A 1 85 ? -0.087 11.211 10.772 1.00 92.25 85 LEU A N 1
ATOM 706 C CA . LEU A 1 85 ? 1.156 11.755 11.321 1.00 92.25 85 LEU A CA 1
ATOM 707 C C . LEU A 1 85 ? 1.177 11.650 12.852 1.00 92.25 85 LEU A C 1
ATOM 709 O O . LEU A 1 85 ? 2.138 11.147 13.421 1.00 92.25 85 LEU A O 1
ATOM 713 N N . GLN A 1 86 ? 0.076 12.021 13.512 1.00 95.31 86 GLN A N 1
ATOM 714 C CA . GLN A 1 86 ? -0.087 11.851 14.957 1.00 95.31 86 GLN A CA 1
ATOM 715 C C . GLN A 1 86 ? -0.003 10.378 15.375 1.00 95.31 86 GLN A C 1
ATOM 717 O O . GLN A 1 86 ? 0.601 10.064 16.396 1.00 95.31 86 GLN A O 1
ATOM 722 N N . GLN A 1 87 ? -0.597 9.465 14.602 1.00 94.88 87 GLN A N 1
ATOM 723 C CA . GLN A 1 87 ? -0.513 8.029 14.867 1.00 94.88 87 GLN A CA 1
ATOM 724 C C . GLN A 1 87 ? 0.917 7.503 14.688 1.00 94.88 87 GLN A C 1
ATOM 726 O O . GLN A 1 87 ? 1.388 6.739 15.524 1.00 94.88 87 GLN A O 1
ATOM 731 N N . LYS A 1 88 ? 1.630 7.962 13.653 1.00 95.06 88 LYS A N 1
ATOM 732 C CA . LYS A 1 88 ? 3.041 7.635 13.428 1.00 95.06 88 LYS A CA 1
ATOM 733 C C . LYS A 1 88 ? 3.912 8.068 14.611 1.00 95.06 88 LYS A C 1
ATOM 735 O O . LYS A 1 88 ? 4.608 7.226 15.162 1.00 95.06 88 LYS A O 1
ATOM 740 N N . TRP A 1 89 ? 3.805 9.321 15.060 1.00 96.19 89 TRP A N 1
ATOM 741 C CA . TRP A 1 89 ? 4.565 9.812 16.217 1.00 96.19 89 TRP A CA 1
ATOM 742 C C . TRP A 1 89 ? 4.2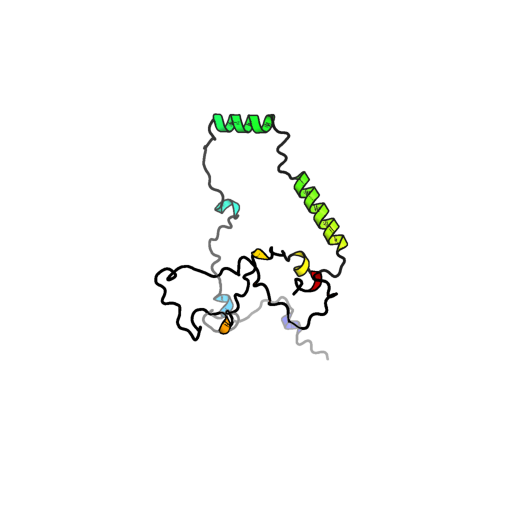48 9.051 17.505 1.00 96.19 89 TRP A C 1
ATOM 744 O O . TRP A 1 89 ? 5.147 8.757 18.286 1.00 96.19 89 TRP A O 1
ATOM 754 N N . LYS A 1 90 ? 2.977 8.686 17.725 1.00 95.56 90 LYS A N 1
ATOM 755 C CA . LYS A 1 90 ? 2.592 7.833 18.861 1.00 95.56 90 LYS A CA 1
ATOM 756 C C . LYS A 1 90 ? 3.269 6.463 18.800 1.00 95.56 90 LYS A C 1
ATOM 758 O O . LYS A 1 90 ? 3.724 5.979 19.831 1.00 95.56 90 LYS A O 1
ATOM 763 N N . ASN A 1 91 ? 3.339 5.857 17.615 1.00 90.44 91 ASN A N 1
ATOM 764 C CA . ASN A 1 91 ? 3.995 4.567 17.417 1.00 90.44 91 ASN A CA 1
ATOM 765 C C . ASN A 1 91 ? 5.513 4.670 17.629 1.00 90.44 91 ASN A C 1
ATOM 767 O O . ASN A 1 91 ? 6.078 3.817 18.302 1.00 90.44 91 ASN A O 1
ATOM 771 N N . GLU A 1 92 ? 6.154 5.720 17.110 1.00 89.56 92 GLU A N 1
ATOM 772 C CA . GLU A 1 92 ? 7.589 5.985 17.298 1.00 89.56 92 GLU A CA 1
ATOM 773 C C . GLU A 1 92 ? 7.922 6.187 18.783 1.00 89.56 92 GLU A C 1
ATOM 775 O O . GLU A 1 92 ? 8.778 5.490 19.316 1.00 89.56 92 GLU A O 1
ATOM 780 N N . ALA A 1 93 ? 7.158 7.022 19.493 1.00 91.19 93 ALA A N 1
ATOM 781 C CA . ALA A 1 93 ? 7.337 7.230 20.931 1.00 91.19 93 ALA A CA 1
ATOM 782 C C . ALA A 1 93 ? 7.085 5.956 21.763 1.00 91.19 93 ALA A C 1
ATOM 784 O O . ALA A 1 93 ? 7.682 5.772 22.822 1.00 91.19 93 ALA A O 1
ATOM 785 N N . ALA A 1 94 ? 6.181 5.071 21.328 1.00 87.44 94 ALA A N 1
ATOM 786 C CA . ALA A 1 94 ? 5.973 3.772 21.972 1.00 87.44 94 ALA A CA 1
ATOM 787 C C . ALA A 1 94 ? 7.143 2.808 21.716 1.00 87.44 94 ALA A C 1
ATOM 789 O O . ALA A 1 94 ? 7.506 2.039 22.604 1.00 87.44 94 ALA A O 1
ATOM 790 N N . LEU A 1 95 ? 7.743 2.875 20.528 1.00 84.75 95 LEU A N 1
ATOM 791 C CA . LEU A 1 95 ? 8.881 2.053 20.131 1.00 84.75 95 LEU A CA 1
ATOM 792 C C . LEU A 1 95 ? 10.170 2.482 20.842 1.00 84.75 95 LEU A C 1
ATOM 794 O O . LEU A 1 95 ? 10.922 1.629 21.302 1.00 84.75 95 LEU A O 1
ATOM 798 N N . GLU A 1 96 ? 10.379 3.785 21.031 1.00 84.25 96 GLU A N 1
ATOM 799 C CA . GLU A 1 96 ? 11.489 4.316 21.834 1.00 84.25 96 GLU A CA 1
ATOM 800 C C . GLU A 1 96 ? 11.435 3.840 23.296 1.00 84.25 96 GLU A C 1
ATOM 802 O O . GLU A 1 96 ? 12.469 3.556 23.898 1.00 84.25 96 GLU A O 1
ATOM 807 N N . LYS A 1 97 ? 10.231 3.670 23.864 1.00 84.62 97 LYS A N 1
ATOM 808 C CA . LYS A 1 97 ? 10.049 3.141 25.230 1.00 84.62 97 LYS A CA 1
ATOM 809 C C . LYS A 1 97 ? 10.438 1.670 25.381 1.00 84.62 97 LYS A C 1
ATOM 811 O O . LYS A 1 97 ? 10.663 1.226 26.503 1.00 84.62 97 LYS A O 1
ATOM 816 N N . LEU A 1 98 ? 10.486 0.916 24.284 1.00 81.06 98 LEU A N 1
ATOM 817 C CA . LEU A 1 98 ? 10.762 -0.521 24.287 1.00 81.06 98 LEU A CA 1
ATOM 818 C C . LEU A 1 98 ? 12.264 -0.836 24.498 1.00 81.06 98 LEU A C 1
ATOM 820 O O . LEU A 1 98 ? 12.608 -1.972 24.821 1.00 81.06 98 LEU A O 1
ATOM 824 N N . GLY A 1 99 ? 13.141 0.175 24.407 1.00 80.31 99 GLY A N 1
ATOM 825 C CA . GLY A 1 99 ? 14.574 0.081 24.706 1.00 80.31 99 GLY A CA 1
ATOM 826 C C . GLY A 1 99 ? 15.441 -0.401 23.534 1.00 80.31 99 GLY A C 1
ATOM 827 O O . GLY A 1 99 ? 14.957 -0.706 22.449 1.00 80.31 99 GLY A O 1
ATOM 828 N N . THR A 1 100 ? 16.758 -0.471 23.748 1.00 76.50 100 THR A N 1
ATOM 829 C CA . THR A 1 100 ? 17.769 -0.778 22.712 1.00 76.50 100 THR A CA 1
ATOM 830 C C . THR A 1 100 ? 17.884 -2.259 22.336 1.00 76.50 100 THR A C 1
ATOM 832 O O . THR A 1 100 ? 18.501 -2.580 21.325 1.00 76.50 100 THR A O 1
ATOM 835 N N . ASN A 1 101 ? 17.288 -3.170 23.111 1.00 79.62 101 ASN A N 1
ATOM 836 C CA . ASN A 1 101 ? 17.470 -4.621 22.952 1.00 79.62 101 ASN A CA 1
ATOM 837 C C . ASN A 1 101 ? 16.377 -5.296 22.107 1.00 79.62 101 ASN A C 1
ATOM 839 O O . ASN A 1 101 ? 16.193 -6.512 22.173 1.00 79.62 101 ASN A O 1
ATOM 843 N N . VAL A 1 102 ? 15.622 -4.523 21.328 1.00 80.88 102 VAL A N 1
ATOM 844 C CA . VAL A 1 102 ? 14.504 -5.045 20.539 1.00 80.88 102 VAL A CA 1
ATOM 845 C C . VAL A 1 102 ? 14.957 -5.275 19.108 1.00 80.88 102 VAL A C 1
ATOM 847 O O . VAL A 1 102 ? 15.383 -4.355 18.414 1.00 80.88 102 VAL A O 1
ATOM 850 N N . SER A 1 103 ? 14.867 -6.521 18.649 1.00 85.06 103 SER A N 1
ATOM 851 C CA . SER A 1 103 ? 15.204 -6.858 17.269 1.00 85.06 103 SER A CA 1
ATOM 852 C C . SER A 1 103 ? 14.148 -6.322 16.300 1.00 85.06 103 SER A C 1
ATOM 854 O O . SER A 1 103 ? 12.954 -6.273 16.607 1.00 85.06 103 SER A O 1
ATOM 856 N N . THR A 1 104 ? 14.569 -5.993 15.079 1.00 83.19 104 THR A N 1
ATOM 857 C CA . THR A 1 104 ? 13.661 -5.592 13.992 1.00 83.19 104 THR A CA 1
ATOM 858 C C . THR A 1 104 ? 12.582 -6.644 13.728 1.00 83.19 104 THR A C 1
ATOM 860 O O . THR A 1 104 ? 11.458 -6.290 13.392 1.00 83.19 104 THR A O 1
ATOM 863 N N . TYR A 1 105 ? 12.904 -7.926 13.939 1.00 85.06 105 TYR A N 1
ATOM 864 C CA . TYR A 1 105 ? 11.958 -9.040 13.841 1.00 85.06 105 TYR A CA 1
ATOM 865 C C . TYR A 1 105 ? 10.814 -8.934 14.857 1.00 85.06 105 TYR A C 1
ATOM 867 O O . TYR A 1 105 ? 9.660 -9.163 14.515 1.00 85.06 105 TYR A O 1
ATOM 875 N N . ASN A 1 106 ? 11.119 -8.553 16.099 1.00 84.44 106 ASN A N 1
ATOM 876 C CA . ASN A 1 106 ? 10.110 -8.389 17.144 1.00 84.44 106 ASN A CA 1
ATOM 877 C C . ASN A 1 106 ? 9.187 -7.192 16.837 1.00 84.44 106 ASN A C 1
ATOM 879 O O . ASN A 1 106 ? 7.978 -7.272 17.014 1.00 84.44 106 ASN A O 1
ATOM 883 N N . ILE A 1 107 ? 9.747 -6.114 16.278 1.00 84.56 107 ILE A N 1
ATOM 884 C CA . ILE A 1 107 ? 8.999 -4.906 15.885 1.00 84.56 107 ILE A CA 1
ATOM 885 C C . ILE A 1 107 ? 8.054 -5.170 14.702 1.00 84.56 107 ILE A C 1
ATOM 887 O O . ILE A 1 107 ? 6.955 -4.619 14.657 1.00 84.56 107 ILE A O 1
ATOM 891 N N . SER A 1 108 ? 8.481 -5.970 13.721 1.00 85.50 108 SER A N 1
ATOM 892 C CA . SER A 1 108 ? 7.699 -6.241 12.508 1.00 85.50 108 SER A CA 1
ATOM 893 C C . SER A 1 108 ? 6.691 -7.380 12.663 1.00 85.50 108 SER A C 1
ATOM 895 O O . SER A 1 108 ? 5.821 -7.545 11.803 1.00 85.50 108 SER A O 1
ATOM 897 N N . PHE A 1 109 ? 6.784 -8.164 13.739 1.00 88.56 109 PHE A N 1
ATOM 898 C CA . PHE A 1 109 ? 5.870 -9.266 13.993 1.00 88.56 109 PHE A CA 1
ATOM 899 C C . PHE A 1 109 ? 4.455 -8.752 14.283 1.00 88.56 109 PHE A C 1
ATOM 901 O O . PHE A 1 109 ? 4.221 -7.984 15.215 1.00 88.56 109 PHE A O 1
ATOM 908 N N . THR A 1 110 ? 3.482 -9.218 13.499 1.00 86.06 110 THR A N 1
ATOM 909 C CA . THR A 1 110 ? 2.062 -8.943 13.746 1.00 86.06 110 THR A CA 1
ATOM 910 C C . THR A 1 110 ? 1.430 -10.162 14.401 1.00 86.06 110 THR A C 1
ATOM 912 O O . THR A 1 110 ? 1.357 -11.236 13.809 1.00 86.06 110 THR A O 1
ATOM 915 N N . GLN A 1 111 ? 0.988 -10.019 15.652 1.00 85.38 111 GLN A N 1
ATOM 916 C CA . GLN A 1 111 ? 0.288 -11.104 16.328 1.00 85.38 111 GLN A CA 1
ATOM 917 C C . GLN A 1 111 ? -1.112 -11.253 15.726 1.00 85.38 111 GLN A C 1
ATOM 919 O O . GLN A 1 111 ? -1.958 -10.367 15.852 1.00 85.38 111 GLN A O 1
ATOM 924 N N . HIS A 1 112 ? -1.361 -12.386 15.077 1.00 87.44 112 HIS A N 1
ATOM 925 C CA . HIS A 1 112 ? -2.686 -12.711 14.570 1.00 87.44 112 HIS A CA 1
ATOM 926 C C . HIS A 1 112 ? -3.647 -13.053 15.723 1.00 87.44 112 HIS A C 1
ATOM 928 O O . HIS A 1 112 ? -3.218 -13.607 16.744 1.00 87.44 112 HIS A O 1
ATOM 934 N N . PRO A 1 113 ? -4.948 -12.725 15.598 1.00 90.19 113 PRO A N 1
ATOM 935 C CA . PRO A 1 113 ? -5.953 -13.158 16.561 1.00 90.19 113 PRO A CA 1
ATOM 936 C C . PRO A 1 113 ? -5.950 -14.682 16.677 1.00 90.19 113 PRO A C 1
ATOM 938 O O . PRO A 1 113 ? -5.770 -15.389 15.685 1.00 90.19 113 PRO A O 1
ATOM 941 N N . LYS A 1 114 ? -6.167 -15.183 17.899 1.00 85.19 114 LYS A N 1
ATOM 942 C CA . LYS A 1 114 ? -6.009 -16.611 18.202 1.00 85.19 114 LYS A CA 1
ATOM 943 C C . LYS A 1 114 ? -6.923 -17.508 17.363 1.00 85.19 114 LYS A C 1
ATOM 945 O O . LYS A 1 114 ? -6.517 -18.592 16.972 1.00 85.19 114 LYS A O 1
ATOM 950 N N . GLU A 1 115 ? -8.102 -16.998 17.027 1.00 85.12 115 GLU A N 1
ATOM 951 C CA . GLU A 1 115 ? -9.113 -17.668 16.203 1.00 85.12 115 GLU A CA 1
ATOM 952 C C . GLU A 1 115 ? -8.638 -18.006 14.779 1.00 85.12 115 GLU A C 1
ATOM 954 O O . GLU A 1 115 ? -9.194 -18.898 14.147 1.00 85.12 115 GLU A O 1
ATOM 959 N N . LEU A 1 116 ? -7.627 -17.299 14.250 1.00 83.69 116 LEU A N 1
ATOM 960 C CA . LEU A 1 116 ? -7.071 -17.581 12.920 1.00 83.69 116 LEU A CA 1
ATOM 961 C C . LEU A 1 116 ? -6.068 -18.736 12.924 1.00 83.69 116 LEU A C 1
ATOM 963 O O . LEU A 1 116 ? -5.717 -19.2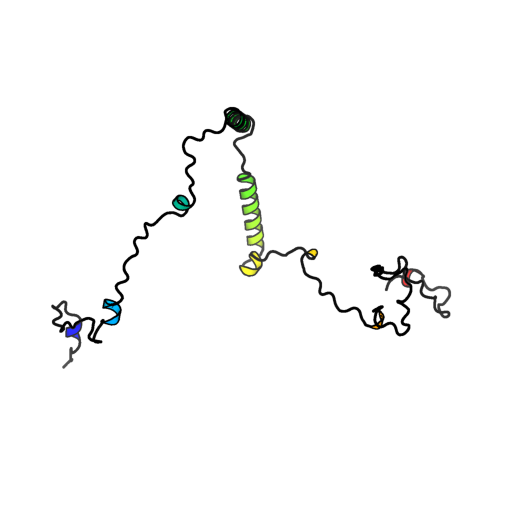33 11.852 1.00 83.69 116 LEU A O 1
ATOM 967 N N . PHE A 1 117 ? -5.572 -19.154 14.091 1.00 83.94 117 PHE A N 1
ATOM 968 C CA . PHE A 1 117 ? -4.699 -20.316 14.142 1.00 83.94 117 PHE A CA 1
ATOM 969 C C . PHE A 1 117 ? -5.528 -21.575 13.915 1.00 83.94 117 PHE A C 1
ATOM 971 O O . PHE A 1 117 ? -6.581 -21.776 14.515 1.00 83.94 117 PHE A O 1
ATOM 978 N N . THR A 1 118 ? -5.025 -22.460 13.060 1.00 80.12 118 THR A N 1
ATOM 979 C CA . THR A 1 118 ? -5.586 -23.799 12.930 1.00 80.12 118 THR A CA 1
ATOM 980 C C . THR A 1 118 ? -5.394 -24.525 14.254 1.00 80.12 118 THR A C 1
ATOM 982 O O . THR A 1 118 ? -4.266 -24.865 14.623 1.00 80.12 118 THR A O 1
ATOM 985 N N . PHE A 1 119 ? -6.481 -24.772 14.975 1.00 74.81 119 PHE A N 1
ATOM 986 C CA . PHE A 1 119 ? -6.441 -25.677 16.111 1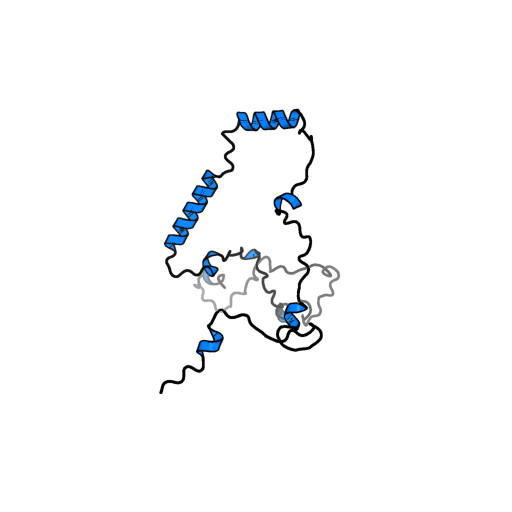.00 74.81 119 PHE A CA 1
ATOM 987 C C . PHE A 1 119 ? -6.140 -27.081 15.586 1.00 74.81 119 PHE A C 1
ATOM 989 O O . PHE A 1 119 ? -6.777 -27.552 14.64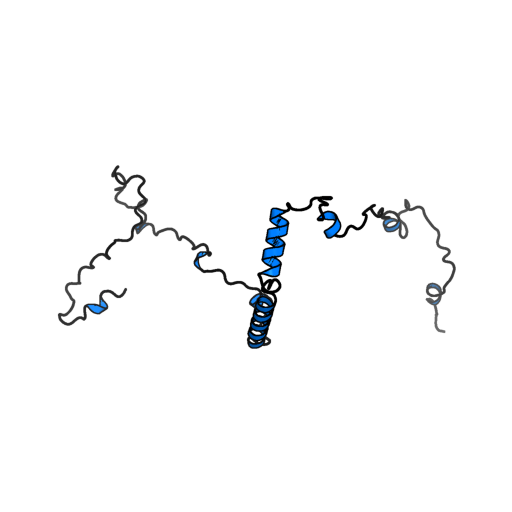0 1.00 74.81 119 PHE A O 1
ATOM 996 N N . GLN A 1 120 ? -5.148 -27.757 16.166 1.00 73.81 120 GLN A N 1
ATOM 997 C CA . GLN A 1 120 ? -4.957 -29.170 15.867 1.00 73.81 120 GLN A CA 1
ATOM 998 C C . GLN A 1 120 ? -6.177 -29.928 16.391 1.00 73.81 120 GLN A C 1
ATOM 1000 O O . GLN A 1 120 ? -6.385 -30.044 17.597 1.00 73.81 120 GLN A O 1
ATOM 1005 N N . HIS A 1 121 ? -6.996 -30.445 15.478 1.00 68.44 121 HIS A N 1
ATOM 1006 C CA . HIS A 1 121 ? -8.014 -31.418 15.832 1.00 68.44 121 HIS A CA 1
ATOM 1007 C C . HIS A 1 121 ? -7.298 -32.729 16.158 1.00 68.44 121 HIS A C 1
ATOM 1009 O O . HIS A 1 121 ? -6.917 -33.485 15.265 1.00 68.44 121 HIS A O 1
ATOM 1015 N N . HIS A 1 122 ? -7.063 -32.987 17.443 1.00 76.56 122 HIS A N 1
ATOM 1016 C CA . HIS A 1 122 ? -6.612 -34.303 17.874 1.00 76.56 122 HIS A CA 1
ATOM 1017 C C . HIS A 1 122 ? -7.699 -35.335 17.559 1.00 76.56 122 HIS A C 1
ATOM 1019 O O . HIS A 1 122 ? -8.895 -35.056 17.679 1.00 76.56 122 HIS A O 1
ATOM 1025 N N . ALA A 1 123 ? -7.286 -36.537 17.150 1.00 71.19 123 ALA A N 1
ATOM 1026 C CA . ALA A 1 123 ? -8.222 -37.638 16.986 1.00 71.19 123 ALA A CA 1
ATOM 1027 C C . ALA A 1 123 ? -8.944 -37.882 18.319 1.00 71.19 123 ALA A C 1
ATOM 1029 O O . ALA A 1 123 ? -8.303 -38.016 19.363 1.00 71.19 123 ALA A O 1
ATOM 1030 N N . ILE A 1 124 ? -10.277 -37.931 18.278 1.00 67.38 124 ILE A N 1
ATOM 1031 C CA . ILE A 1 124 ? -11.097 -38.252 19.447 1.00 67.38 124 ILE A CA 1
ATOM 1032 C C . ILE A 1 124 ? -10.645 -39.629 19.970 1.00 67.38 124 ILE A C 1
ATOM 1034 O O . ILE A 1 124 ? -10.486 -40.554 19.161 1.00 67.38 124 ILE A O 1
ATOM 1038 N N . PRO A 1 125 ? -10.413 -39.798 21.287 1.00 71.00 125 PRO A N 1
ATOM 1039 C CA . PRO A 1 125 ? -10.016 -41.089 21.835 1.00 71.00 125 PRO A CA 1
ATOM 1040 C C . PRO A 1 125 ? -11.043 -42.158 21.452 1.00 71.00 125 PRO A C 1
ATOM 1042 O O . PRO A 1 125 ? -12.246 -41.900 21.419 1.00 71.00 125 PRO A O 1
ATOM 1045 N N . LYS A 1 126 ? -10.573 -43.380 21.167 1.00 64.75 126 LYS A N 1
ATOM 1046 C CA . LYS A 1 126 ? -11.424 -44.478 20.666 1.00 64.75 126 LYS A CA 1
ATOM 1047 C C . LYS A 1 126 ? -12.646 -44.749 21.551 1.00 64.75 126 LYS A C 1
ATOM 1049 O O . LYS A 1 126 ? -13.687 -45.113 21.019 1.00 64.75 126 LYS A O 1
ATOM 1054 N N . SER A 1 127 ? -12.536 -44.518 22.861 1.00 67.06 127 SER A N 1
ATOM 1055 C CA . SER A 1 127 ? -13.633 -44.644 23.831 1.00 67.06 127 SER A CA 1
ATOM 1056 C C . SER A 1 127 ? -14.815 -43.709 23.556 1.00 67.06 127 SER A C 1
ATOM 1058 O O . SER A 1 127 ? -15.950 -44.056 23.866 1.00 67.06 127 SER A O 1
ATOM 1060 N N . LEU A 1 128 ? -14.564 -42.548 22.951 1.00 63.03 128 LEU A N 1
ATOM 1061 C CA . LEU A 1 128 ? -15.571 -41.544 22.603 1.00 63.03 128 LEU A CA 1
ATOM 1062 C C . LEU A 1 128 ? -15.959 -41.592 21.115 1.00 63.03 128 LEU A C 1
ATOM 1064 O O . LEU A 1 128 ? -16.822 -40.837 20.673 1.00 63.03 128 LEU A O 1
ATOM 1068 N N . SER A 1 129 ? -15.341 -42.475 20.325 1.00 65.06 129 SER A N 1
ATOM 1069 C CA . SER A 1 129 ? -15.698 -42.665 18.921 1.00 65.06 129 SER A CA 1
ATOM 1070 C C . SER A 1 129 ? -16.942 -43.544 18.802 1.00 65.06 129 SER A C 1
ATOM 1072 O O . SER A 1 129 ? -16.944 -44.710 19.198 1.00 65.06 129 SER A O 1
ATOM 1074 N N . CYS A 1 130 ? -17.996 -43.013 18.182 1.00 57.19 130 CYS A N 1
ATOM 1075 C CA . CYS A 1 130 ? -19.204 -43.774 17.851 1.00 57.19 130 CYS A CA 1
ATOM 1076 C C . CYS A 1 130 ? -18.961 -44.866 16.791 1.00 57.19 130 CYS A C 1
ATOM 1078 O O . CYS A 1 130 ? -19.809 -45.734 16.600 1.00 57.19 130 CYS A O 1
ATOM 1080 N N . HIS A 1 131 ? -17.808 -44.839 16.111 1.00 54.31 131 HIS A N 1
ATOM 1081 C CA . HIS A 1 131 ? -17.410 -45.842 15.123 1.00 54.31 131 HIS A CA 1
ATOM 1082 C C . HIS A 1 131 ? -16.787 -47.094 15.761 1.00 54.31 131 HIS A C 1
ATOM 1084 O O . HIS A 1 131 ? -16.847 -48.168 15.174 1.00 54.31 131 HIS A O 1
ATOM 1090 N N . PHE A 1 132 ? -16.208 -46.969 16.961 1.00 52.44 132 PHE A N 1
ATOM 1091 C CA . PHE A 1 132 ? -15.531 -48.065 17.669 1.00 52.44 132 PHE A CA 1
ATOM 1092 C C . PHE A 1 132 ? -16.256 -48.503 18.949 1.00 52.44 132 PHE A C 1
ATOM 1094 O O . PHE A 1 132 ? -15.677 -49.212 19.772 1.00 52.44 132 PHE A O 1
ATOM 1101 N N . HIS A 1 133 ? -17.516 -48.099 19.130 1.00 53.81 133 HIS A N 1
ATOM 1102 C CA . HIS A 1 133 ? -18.322 -48.563 20.254 1.00 53.81 133 HIS A CA 1
ATOM 1103 C C . HIS A 1 133 ? -18.553 -50.087 20.137 1.00 53.81 133 HIS A C 1
ATOM 1105 O O . HIS A 1 133 ? -19.001 -50.551 19.087 1.00 53.81 133 HIS A O 1
ATOM 1111 N N . PRO A 1 134 ? -18.256 -50.884 21.184 1.00 58.62 134 PRO A N 1
ATOM 1112 C CA . PRO A 1 134 ? -18.338 -52.351 21.132 1.00 58.62 134 PRO A CA 1
ATOM 1113 C C . PRO A 1 134 ? -19.769 -52.837 20.885 1.00 58.62 134 PRO A C 1
ATOM 1115 O O . PRO A 1 134 ? -20.004 -53.860 20.244 1.00 58.62 134 PRO A O 1
ATOM 1118 N N . HIS A 1 135 ? -20.738 -52.053 21.346 1.00 56.22 135 HIS A N 1
ATOM 1119 C CA . HIS A 1 135 ? -22.119 -52.174 20.940 1.00 56.22 135 HIS A CA 1
ATOM 1120 C C . HIS A 1 135 ? -22.264 -51.393 19.635 1.00 56.22 135 HIS A C 1
ATOM 1122 O O . HIS A 1 135 ? -22.192 -50.170 19.620 1.00 56.22 135 HIS A O 1
ATOM 1128 N N . ASN A 1 136 ? -22.429 -52.094 18.521 1.00 54.56 136 ASN A N 1
ATOM 1129 C CA . ASN A 1 136 ? -22.616 -51.523 17.187 1.00 54.56 136 ASN A CA 1
ATOM 1130 C C . ASN A 1 136 ? -24.014 -50.857 17.064 1.00 54.56 136 ASN A C 1
ATOM 1132 O O . ASN A 1 136 ? -24.809 -51.211 16.194 1.00 54.56 136 ASN A O 1
ATOM 1136 N N . ILE A 1 137 ? -24.365 -49.931 17.968 1.00 55.50 137 ILE A N 1
ATOM 1137 C CA . ILE A 1 137 ? -25.721 -49.356 18.099 1.00 55.50 137 ILE A CA 1
ATOM 1138 C C . ILE A 1 137 ? -26.001 -48.279 17.042 1.00 55.50 137 ILE A C 1
ATOM 1140 O O . ILE A 1 137 ? -27.093 -47.726 16.978 1.00 55.50 137 ILE A O 1
ATOM 1144 N N . ASN A 1 138 ? -25.062 -48.002 16.134 1.00 53.28 138 ASN A N 1
ATOM 1145 C CA . ASN A 1 138 ? -25.272 -47.038 15.054 1.00 53.28 138 ASN A CA 1
ATOM 1146 C C . ASN A 1 138 ? -26.084 -47.642 13.882 1.00 53.28 138 ASN A C 1
ATOM 1148 O O . ASN A 1 138 ? -25.718 -47.526 12.708 1.00 53.28 138 ASN A O 1
ATOM 1152 N N . LYS A 1 139 ? -27.178 -48.346 14.210 1.00 54.81 139 LYS A N 1
ATOM 1153 C CA . LYS A 1 139 ? -28.165 -48.879 13.257 1.00 54.81 139 LYS A CA 1
ATOM 1154 C C . LYS A 1 139 ? -29.555 -48.258 13.395 1.00 54.81 139 LYS A C 1
ATOM 1156 O O . LYS A 1 139 ? -30.422 -48.603 12.596 1.00 54.81 139 LYS A O 1
ATOM 1161 N N . ASP A 1 140 ? -29.763 -47.312 14.309 1.00 54.38 140 ASP A N 1
ATOM 1162 C CA . ASP A 1 140 ? -31.016 -46.560 14.333 1.00 54.38 140 ASP A CA 1
ATOM 1163 C C . ASP A 1 140 ? -31.088 -45.622 13.125 1.00 54.38 140 ASP A C 1
ATOM 1165 O O . ASP A 1 140 ? -30.381 -44.617 13.012 1.00 54.38 140 ASP A O 1
ATOM 1169 N N . LEU A 1 141 ? -31.973 -45.984 12.192 1.00 57.50 141 LEU A N 1
ATOM 1170 C CA . LEU A 1 141 ? -32.211 -45.305 10.917 1.00 57.50 141 LEU A CA 1
ATOM 1171 C C . LEU A 1 141 ? -32.459 -43.794 11.087 1.00 57.50 141 LEU A C 1
ATOM 1173 O O . LEU A 1 141 ? -32.076 -43.004 10.231 1.00 57.50 141 LEU A O 1
ATOM 1177 N N . HIS A 1 142 ? -33.031 -43.384 12.222 1.00 57.22 142 HIS A N 1
ATOM 1178 C CA . HIS A 1 142 ? -33.378 -41.995 12.539 1.00 57.22 142 HIS A CA 1
ATOM 1179 C C . HIS A 1 142 ? -32.186 -41.084 12.883 1.00 57.22 142 HIS A C 1
ATOM 1181 O O . HIS A 1 142 ? -32.346 -39.856 12.933 1.00 57.22 142 HIS A O 1
ATOM 1187 N N . LEU A 1 143 ? -31.013 -41.667 13.144 1.00 54.38 143 LEU A N 1
ATOM 1188 C CA . LEU A 1 143 ? -29.791 -40.957 13.541 1.00 54.38 143 LEU A CA 1
ATOM 1189 C C . LEU A 1 143 ? -28.696 -41.016 12.466 1.00 54.38 143 LEU A C 1
ATOM 1191 O O . LEU A 1 143 ? -27.682 -40.324 12.564 1.00 54.38 143 LEU A O 1
ATOM 1195 N N . ARG A 1 144 ? -28.912 -41.794 11.400 1.00 54.41 144 ARG A N 1
ATOM 1196 C CA . ARG A 1 144 ? -27.973 -41.939 10.287 1.00 54.41 144 ARG A CA 1
ATOM 1197 C C . ARG A 1 144 ? -27.832 -40.605 9.539 1.00 54.41 144 ARG A C 1
ATOM 1199 O O . ARG A 1 144 ? -28.776 -40.127 8.924 1.00 54.41 144 ARG A O 1
ATOM 1206 N N . GLY A 1 145 ? -26.639 -40.012 9.598 1.00 53.00 145 GLY A N 1
ATOM 1207 C CA . GLY A 1 145 ? -26.317 -38.743 8.929 1.00 53.00 145 GLY A CA 1
ATOM 1208 C C . GLY A 1 145 ? -26.546 -37.483 9.771 1.00 53.00 145 GLY A C 1
ATOM 1209 O O . GLY A 1 145 ? -26.279 -36.388 9.284 1.00 53.00 145 GLY A O 1
ATOM 1210 N N . LYS A 1 146 ? -26.987 -37.607 11.031 1.00 57.41 146 LYS A N 1
ATOM 1211 C CA . LYS A 1 146 ? -27.019 -36.473 11.966 1.00 57.41 146 LYS A CA 1
ATOM 1212 C C . LYS A 1 146 ? -25.667 -36.362 12.672 1.00 57.41 146 LYS A C 1
ATOM 1214 O O . LYS A 1 146 ? -25.222 -37.315 13.307 1.00 57.41 146 LYS A O 1
ATOM 1219 N N . GLN A 1 147 ? -25.017 -35.204 12.581 1.00 52.81 147 GLN A N 1
ATOM 1220 C CA . GLN A 1 147 ? -23.819 -34.905 13.365 1.00 52.81 147 GLN A CA 1
ATOM 1221 C C . GLN A 1 147 ? -24.234 -34.635 14.817 1.00 52.81 147 GLN A C 1
ATOM 1223 O O . GLN A 1 147 ? -24.496 -33.502 15.204 1.00 52.81 147 GLN A O 1
ATOM 1228 N N . LEU A 1 148 ? -24.341 -35.696 15.615 1.00 55.84 148 LEU A N 1
ATOM 1229 C CA . LEU A 1 148 ? -24.557 -35.602 17.057 1.00 55.84 148 LEU A CA 1
ATOM 1230 C C . LEU A 1 148 ? -23.205 -35.608 17.768 1.00 55.84 148 LEU A C 1
ATOM 1232 O O . LEU A 1 148 ? -22.797 -36.594 18.373 1.00 55.84 148 LEU A O 1
ATOM 1236 N N . SER A 1 149 ? -22.494 -34.494 17.658 1.00 54.84 149 SER A N 1
ATOM 1237 C CA . SER A 1 149 ? -21.408 -34.147 18.574 1.00 54.84 149 SER A CA 1
ATOM 1238 C C . SER A 1 149 ? -21.869 -32.982 19.442 1.00 54.84 149 SER A C 1
ATOM 1240 O O . SER A 1 149 ? -21.359 -31.872 19.349 1.00 54.84 149 SER A O 1
ATOM 1242 N N . THR A 1 150 ? -22.883 -33.230 20.270 1.00 54.28 150 THR A N 1
ATOM 1243 C CA . THR A 1 150 ? -23.267 -32.314 21.345 1.00 54.28 150 THR A CA 1
ATOM 1244 C C . THR A 1 150 ? -22.722 -32.868 22.652 1.00 54.28 150 THR A C 1
ATOM 1246 O O . THR A 1 150 ? -22.945 -34.037 22.977 1.00 54.28 150 THR A O 1
ATOM 1249 N N . ALA A 1 151 ? -22.000 -32.038 23.406 1.00 53.84 151 ALA A N 1
ATOM 1250 C CA . ALA A 1 151 ? -21.807 -32.305 24.824 1.00 53.84 151 ALA A CA 1
ATOM 1251 C C . ALA A 1 151 ? -23.195 -32.435 25.485 1.00 53.84 151 ALA A C 1
ATOM 1253 O O . ALA A 1 151 ? -24.150 -31.829 24.990 1.00 53.84 151 ALA A O 1
ATOM 1254 N N . PRO A 1 152 ? -23.344 -33.230 26.555 1.00 55.00 152 PRO A N 1
ATOM 1255 C CA . PRO A 1 152 ? -24.581 -33.253 27.324 1.00 55.00 152 PRO A CA 1
ATOM 1256 C C . PRO A 1 152 ? -25.000 -31.815 27.669 1.00 55.00 152 PRO A C 1
ATOM 1258 O O . PRO A 1 152 ? -24.197 -31.079 28.236 1.00 55.00 152 PRO A O 1
ATOM 1261 N N . GLU A 1 153 ? -26.231 -31.415 27.323 1.00 52.00 153 GLU A N 1
ATOM 1262 C CA . GLU A 1 153 ? -26.804 -30.091 27.667 1.00 52.00 153 GLU A CA 1
ATOM 1263 C C . GLU A 1 153 ? -26.686 -29.802 29.174 1.00 52.00 153 GLU A C 1
ATOM 1265 O O . GLU A 1 153 ? -26.568 -28.658 29.604 1.00 52.00 153 GLU A O 1
ATOM 1270 N N . PHE A 1 154 ? -26.662 -30.869 29.974 1.00 54.94 154 PHE A N 1
ATOM 1271 C CA . PHE A 1 154 ? -26.431 -30.835 31.404 1.00 54.94 154 PHE A CA 1
ATOM 1272 C C . PHE A 1 154 ? -25.335 -31.842 31.752 1.00 54.94 154 PHE A C 1
ATOM 1274 O O . PHE A 1 154 ? -25.395 -32.979 31.267 1.00 54.94 154 PHE A O 1
ATOM 1281 N N . PRO A 1 155 ? -24.343 -31.474 32.586 1.00 63.09 155 PRO A N 1
ATOM 1282 C CA . PRO A 1 155 ? -23.365 -32.439 33.064 1.00 63.09 155 PRO A CA 1
ATOM 1283 C C . PRO A 1 155 ? -24.107 -33.600 33.745 1.00 63.09 155 PRO A C 1
ATOM 1285 O O . PRO A 1 155 ? -25.072 -33.350 34.475 1.00 63.09 155 PRO A O 1
ATOM 1288 N N . PRO A 1 156 ? -23.710 -34.865 33.506 1.00 60.44 156 PRO A N 1
ATOM 1289 C CA . PRO A 1 156 ? -24.337 -35.994 34.175 1.00 60.44 156 PRO A CA 1
ATOM 1290 C C . PRO A 1 156 ? -24.211 -35.779 35.682 1.00 60.44 156 PRO A C 1
ATOM 1292 O O . PRO A 1 156 ? -23.110 -35.564 36.191 1.00 60.44 156 PRO A O 1
ATOM 1295 N N . THR A 1 157 ? -25.338 -35.805 36.392 1.00 60.03 157 THR A N 1
ATOM 1296 C CA . THR A 1 157 ? -25.361 -35.750 37.851 1.00 60.03 157 THR A CA 1
ATOM 1297 C C . THR A 1 157 ? -24.582 -36.950 38.370 1.00 60.03 157 THR A C 1
ATOM 1299 O O . THR A 1 157 ? -25.072 -38.079 38.369 1.00 60.03 157 THR A O 1
ATOM 1302 N N . LEU A 1 158 ? -23.327 -36.718 38.759 1.00 63.09 158 LEU A N 1
ATOM 1303 C CA . LEU A 1 158 ? -22.494 -37.740 39.372 1.00 63.09 158 LEU A CA 1
ATOM 1304 C C . LEU A 1 158 ? -23.206 -38.204 40.642 1.00 63.09 158 LEU A C 1
ATOM 1306 O O . LEU A 1 158 ? -23.556 -37.389 41.498 1.00 63.09 158 LEU A O 1
ATOM 1310 N N . ALA A 1 159 ? -23.464 -39.509 40.740 1.00 60.47 159 ALA A N 1
ATOM 1311 C CA . ALA A 1 159 ? -24.052 -40.091 41.934 1.00 60.47 159 ALA A CA 1
ATOM 1312 C C . ALA A 1 159 ? -23.176 -39.716 43.135 1.00 60.47 159 ALA A C 1
ATOM 1314 O O . ALA A 1 159 ? -21.978 -40.006 43.149 1.00 60.47 159 ALA A O 1
ATOM 1315 N N . ILE A 1 160 ? -23.771 -39.041 44.121 1.00 63.28 160 ILE A N 1
ATOM 1316 C CA . ILE A 1 160 ? -23.074 -38.669 45.350 1.00 63.28 160 ILE A CA 1
ATOM 1317 C C . ILE A 1 160 ? -22.604 -39.980 45.992 1.00 63.28 160 ILE A C 1
ATOM 1319 O O . ILE A 1 160 ? -23.439 -40.852 46.255 1.00 63.28 160 ILE A O 1
ATOM 1323 N N . PRO A 1 161 ? -21.293 -40.176 46.211 1.00 60.66 161 PRO A N 1
ATOM 1324 C CA . PRO A 1 161 ? -20.815 -41.404 46.820 1.00 60.66 161 PRO A CA 1
ATOM 1325 C C . PRO A 1 161 ? -21.440 -41.540 48.212 1.00 60.66 161 PRO A C 1
ATOM 1327 O O . PRO A 1 161 ? -21.452 -40.591 48.989 1.00 60.66 161 PRO A O 1
ATOM 1330 N N . HIS A 1 162 ? -21.948 -42.728 48.543 1.00 59.59 162 HIS A N 1
ATOM 1331 C CA . HIS A 1 162 ? -22.689 -43.002 49.787 1.00 59.59 162 HIS A CA 1
ATOM 1332 C C . HIS A 1 162 ? -21.917 -42.726 51.098 1.00 59.59 162 HIS A C 1
ATOM 1334 O O . HIS A 1 162 ? -22.491 -42.841 52.175 1.00 59.59 162 HIS A O 1
ATOM 1340 N N . ASN A 1 163 ? -20.637 -42.350 51.012 1.00 66.69 163 ASN A N 1
ATOM 1341 C CA . ASN A 1 163 ? -19.741 -42.089 52.137 1.00 66.69 163 ASN A CA 1
ATOM 1342 C C . ASN A 1 163 ? -19.449 -40.597 52.377 1.00 66.69 163 ASN A C 1
ATOM 1344 O O . ASN A 1 163 ? -18.491 -40.272 53.078 1.00 66.69 163 ASN A O 1
ATOM 1348 N N . VAL A 1 164 ? -20.232 -39.672 51.810 1.00 63.91 164 VAL A N 1
ATOM 1349 C CA . VAL A 1 164 ? -20.059 -38.243 52.111 1.00 63.91 164 VAL A CA 1
ATOM 1350 C C . VAL A 1 164 ? -20.655 -37.932 53.493 1.00 63.91 164 VAL A C 1
ATOM 1352 O O . VAL A 1 164 ? -21.850 -38.150 53.699 1.00 63.91 164 VAL A O 1
ATOM 1355 N N . PRO A 1 165 ? -19.860 -37.428 54.458 1.00 72.19 165 PRO A N 1
ATOM 1356 C CA . PRO A 1 165 ? -20.370 -37.057 55.773 1.00 72.19 165 PRO A CA 1
ATOM 1357 C C . PRO A 1 165 ? -21.382 -35.901 55.657 1.00 72.19 165 PRO A C 1
ATOM 1359 O O . PRO A 1 165 ? -21.234 -35.045 54.782 1.00 72.19 165 PRO A O 1
ATOM 1362 N N . PRO A 1 166 ? -22.380 -35.816 56.555 1.00 70.00 166 PRO A N 1
ATOM 1363 C CA . PRO A 1 166 ? -23.545 -34.932 56.404 1.00 70.00 166 PRO A CA 1
ATOM 1364 C C . PRO A 1 166 ? -23.229 -33.426 56.337 1.00 70.00 166 PRO A C 1
ATOM 1366 O O . PRO A 1 166 ? -24.087 -32.647 55.939 1.00 70.0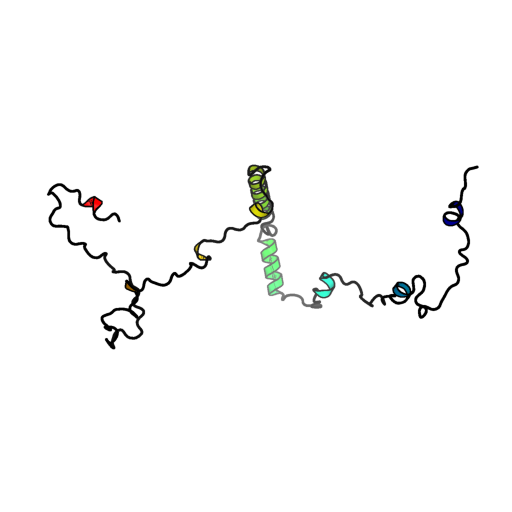0 166 PRO A O 1
ATOM 1369 N N . ASN A 1 167 ? -22.002 -33.012 56.673 1.00 67.50 167 ASN A N 1
ATOM 1370 C CA . ASN A 1 167 ? -21.566 -31.611 56.696 1.00 67.50 167 ASN A CA 1
ATOM 1371 C C . ASN A 1 167 ? -20.623 -31.230 55.539 1.00 67.50 167 ASN A C 1
ATOM 1373 O O . ASN A 1 167 ? -19.903 -30.236 55.639 1.00 67.50 167 ASN A O 1
ATOM 1377 N N . PHE A 1 168 ? -20.568 -32.011 54.457 1.00 60.88 168 PHE A N 1
ATOM 1378 C CA . PHE A 1 168 ? -19.687 -31.686 53.334 1.00 60.88 168 PHE A CA 1
ATOM 1379 C C . PHE A 1 168 ? -20.276 -30.549 52.473 1.00 60.88 168 PHE A C 1
ATOM 1381 O O . PHE A 1 168 ? -21.425 -30.648 52.034 1.00 60.88 168 PHE A O 1
ATOM 1388 N N . PRO A 1 169 ? -19.527 -29.463 52.206 1.00 62.62 169 PRO A N 1
ATOM 1389 C CA . PRO A 1 169 ? -20.036 -28.335 51.435 1.00 62.62 169 PRO A CA 1
ATOM 1390 C C . PRO A 1 169 ? -20.293 -28.739 49.976 1.00 62.62 169 PRO A C 1
ATOM 1392 O O . PRO A 1 169 ? -19.383 -29.130 49.245 1.00 62.62 169 PRO A O 1
ATOM 1395 N N . GLN A 1 170 ? -21.548 -28.608 49.537 1.00 58.12 170 GLN A N 1
ATOM 1396 C CA . GLN A 1 170 ? -21.991 -28.960 48.180 1.00 58.12 170 GLN A CA 1
ATOM 1397 C C . GLN A 1 170 ? -21.328 -28.107 47.083 1.00 58.12 170 GLN A C 1
ATOM 1399 O O . GLN A 1 170 ? -21.279 -28.520 45.927 1.00 58.12 170 GLN A O 1
ATOM 1404 N N . SER A 1 171 ? -20.760 -26.948 47.438 1.00 54.78 171 SER A N 1
ATOM 1405 C CA . SER A 1 171 ? -20.060 -26.046 46.514 1.00 54.78 171 SER A CA 1
ATOM 1406 C C . SER A 1 171 ? -18.775 -26.633 45.923 1.00 54.78 171 SER A C 1
ATOM 1408 O O . SER A 1 171 ? -18.291 -26.131 44.915 1.00 54.78 171 SER A O 1
ATOM 1410 N N . THR A 1 172 ? -18.218 -27.684 46.529 1.00 51.59 172 THR A N 1
ATOM 1411 C CA . THR A 1 172 ? -16.952 -28.292 46.088 1.00 51.59 172 THR A CA 1
ATOM 1412 C C . THR A 1 172 ? -17.158 -29.385 45.033 1.00 51.59 172 THR A C 1
ATOM 1414 O O . THR A 1 172 ? -16.220 -29.746 44.332 1.00 51.59 172 THR A O 1
ATOM 1417 N N . ILE A 1 173 ? -18.381 -29.903 44.871 1.00 53.25 173 ILE A N 1
ATOM 1418 C CA . ILE A 1 173 ? -18.669 -31.043 43.977 1.00 53.25 173 ILE A CA 1
ATOM 1419 C C . ILE A 1 173 ? -18.767 -30.614 42.496 1.00 53.25 173 ILE A C 1
ATOM 1421 O O . ILE A 1 173 ? -18.662 -31.451 41.607 1.00 53.25 173 ILE A O 1
ATOM 1425 N N . LEU A 1 174 ? -18.914 -29.315 42.211 1.00 46.41 174 LEU A N 1
ATOM 1426 C CA . LEU A 1 174 ? -19.139 -28.780 40.858 1.00 46.41 174 LEU A CA 1
ATOM 1427 C C . LEU A 1 174 ? -17.896 -28.153 40.196 1.00 46.41 174 LEU A C 1
ATOM 1429 O O . LEU A 1 174 ? -18.024 -27.530 39.146 1.00 46.41 174 LEU A O 1
ATOM 1433 N N . ALA A 1 175 ? -16.711 -28.279 40.798 1.00 41.94 175 ALA A N 1
ATOM 1434 C CA . ALA A 1 175 ? -15.504 -27.579 40.357 1.00 41.94 175 ALA A CA 1
ATOM 1435 C C . ALA A 1 175 ? -14.379 -28.528 39.913 1.00 41.94 175 ALA A C 1
ATOM 1437 O O . ALA A 1 175 ? -13.262 -28.393 40.403 1.00 41.94 175 ALA A O 1
ATOM 1438 N N . ILE A 1 176 ? -14.661 -29.482 39.015 1.00 37.88 176 ILE A N 1
ATOM 1439 C CA . ILE A 1 176 ? -13.652 -30.180 38.190 1.00 37.88 176 ILE A CA 1
ATOM 1440 C C . ILE A 1 176 ? -14.248 -30.460 36.812 1.00 37.88 176 ILE A C 1
ATOM 1442 O O . ILE A 1 176 ? -15.365 -31.023 36.770 1.00 37.88 176 ILE A O 1
#

Radius of gyration: 41.55 Å; chains: 1; bounding box: 107×76×90 Å

InterPro domains:
  IPR037662 Cilia- and flagella-associated protein 68/107 [PTHR31180] (5-71)
  IPR054709 Cilia- and flagella-associated protein 107 [PF22595] (17-71)
  IPR054709 Cilia- and flagella-associated protein 107 [PF22595] (74-127)

pLDDT: mean 71.81, std 13.13, range [37.88, 96.19]

Foldseek 3Di:
DDDPPPVVPVDPDDPPDDDDPLVPPDDPSPVVVVPPDPPPPPDDDPCNVPDDDPDPDDPDPVVVVVVVCCCVVDDRPCPVPVVVVVVVVVLVVVVVVVDDPDDPCNVPDDDDDPVPDDDPPDDDPLVPDLVNDPPVPVPPPVCVPPPPPDDPPDDPPDPDPPPDPPPDDPVVVPDD